Protein AF-W9NF35-F1 (afdb_monomer_lite)

pLDDT: mean 77.67, std 10.64, range [45.0, 92.44]

InterPro domains:
  IPR010255 Haem peroxidase superfamily [SSF48113] (1-172)
  IPR019791 Haem peroxidase, animal-type [PF03098] (11-73)
  IPR037120 Haem peroxidase domain superfamily, animal type [G3DSA:1.10.640.10] (1-77)
  IPR037120 Haem peroxidase domain superfamily, animal type [G3DSA:1.10.640.10] (78-176)
  IPR050783 Oxylipin biosynthesis and metabolism [PTHR11903] (1-63)

Organism: NCBI:txid1080344

Foldseek 3Di:
DLVVLLVQQLVQQADQPPPCVPDVDGDRQDGLHQNDLQSCVQQNRDPVSNVVSDPLPCPVLVVVCPVVPQDQDPVDDPVVSSVVSSVVSVVCCSVPVPRVVSVQCCQAPSVCVVVVVVPVPPDPDTRDPPDDCCVPDPPDPPDPPPGDDDHPVNSVVSPPPVPDDPVVVVVVVVVD

Radius of gyration: 20.7 Å; chains: 1; bounding box: 51×36×57 Å

Structure (mmCIF, N/CA/C/O backbone):
data_AF-W9NF35-F1
#
_entry.id   AF-W9NF35-F1
#
loop_
_atom_site.group_PDB
_atom_site.id
_atom_site.type_symbol
_atom_site.label_atom_id
_atom_site.label_alt_id
_atom_site.label_comp_id
_atom_site.label_asym_id
_atom_site.label_entity_id
_atom_site.label_seq_id
_atom_site.pdbx_PDB_ins_code
_atom_site.Cartn_x
_atom_site.Cartn_y
_atom_site.Cartn_z
_atom_site.occupancy
_atom_site.B_iso_or_equiv
_atom_site.auth_seq_id
_atom_site.auth_comp_id
_atom_site.auth_asym_id
_atom_site.auth_atom_id
_atom_site.pdbx_PDB_model_num
ATOM 1 N N . MET A 1 1 ? 3.569 -13.083 -11.231 1.00 77.50 1 MET A N 1
ATOM 2 C CA . MET A 1 1 ? 3.277 -12.674 -9.837 1.00 77.50 1 MET A CA 1
ATOM 3 C C . MET A 1 1 ? 3.882 -11.323 -9.486 1.00 77.50 1 MET A C 1
ATOM 5 O O . MET A 1 1 ? 3.116 -10.464 -9.079 1.00 77.50 1 MET A O 1
ATOM 9 N N . LEU A 1 2 ? 5.184 -11.089 -9.712 1.00 83.69 2 LEU A N 1
ATOM 10 C CA . LEU A 1 2 ? 5.845 -9.801 -9.423 1.00 83.69 2 LEU A CA 1
ATOM 11 C C . LEU A 1 2 ? 5.090 -8.573 -9.969 1.00 83.69 2 LEU A C 1
ATOM 13 O O . LEU A 1 2 ? 4.819 -7.638 -9.225 1.00 83.69 2 LEU A O 1
ATOM 17 N N . PHE A 1 3 ? 4.707 -8.595 -11.248 1.00 83.44 3 PHE A N 1
ATOM 18 C CA . PHE A 1 3 ? 4.052 -7.450 -11.889 1.00 83.44 3 PHE A CA 1
ATOM 19 C C . PHE A 1 3 ? 2.619 -7.200 -11.401 1.00 83.44 3 PHE A C 1
ATOM 21 O O . PHE A 1 3 ? 2.238 -6.049 -11.251 1.00 83.44 3 PHE A O 1
ATOM 28 N N . TYR A 1 4 ? 1.846 -8.238 -11.063 1.00 84.88 4 TYR A N 1
ATOM 29 C CA . TYR A 1 4 ? 0.511 -8.036 -10.477 1.00 84.88 4 TYR A CA 1
ATOM 30 C C . TYR A 1 4 ? 0.591 -7.440 -9.069 1.00 84.88 4 TYR A C 1
ATOM 32 O O . TYR A 1 4 ? -0.227 -6.605 -8.698 1.00 84.88 4 TYR A O 1
ATOM 40 N N . LEU A 1 5 ? 1.602 -7.834 -8.289 1.00 85.81 5 LEU A N 1
ATOM 41 C CA . LEU A 1 5 ? 1.870 -7.208 -6.999 1.00 85.81 5 LEU A CA 1
ATOM 42 C C . LEU A 1 5 ? 2.260 -5.733 -7.175 1.00 85.81 5 LEU A C 1
ATOM 44 O O . LEU A 1 5 ? 1.749 -4.887 -6.447 1.00 85.81 5 LEU A O 1
ATOM 48 N N . ALA A 1 6 ? 3.099 -5.416 -8.169 1.00 85.75 6 ALA A N 1
ATOM 49 C CA . ALA A 1 6 ? 3.431 -4.036 -8.523 1.00 85.75 6 ALA A CA 1
ATOM 50 C C . ALA A 1 6 ? 2.168 -3.211 -8.799 1.00 85.75 6 ALA A C 1
ATOM 52 O O . ALA A 1 6 ? 2.028 -2.102 -8.289 1.00 85.75 6 ALA A O 1
ATOM 53 N N . THR A 1 7 ? 1.215 -3.780 -9.540 1.00 85.94 7 THR A N 1
ATOM 54 C CA . THR A 1 7 ? -0.082 -3.154 -9.802 1.00 85.94 7 THR A CA 1
ATOM 55 C C . THR A 1 7 ? -0.847 -2.862 -8.511 1.00 85.94 7 THR A C 1
ATOM 57 O O . THR A 1 7 ? -1.356 -1.757 -8.365 1.00 85.94 7 THR A O 1
ATOM 60 N N . ILE A 1 8 ? -0.906 -3.790 -7.551 1.00 86.31 8 ILE A N 1
ATOM 61 C CA . ILE A 1 8 ? -1.578 -3.553 -6.257 1.00 86.31 8 ILE A CA 1
ATOM 62 C C . ILE A 1 8 ? -0.909 -2.402 -5.491 1.00 86.31 8 ILE A C 1
ATOM 64 O O . ILE A 1 8 ? -1.603 -1.530 -4.976 1.00 86.31 8 ILE A O 1
ATOM 68 N N . ILE A 1 9 ? 0.426 -2.367 -5.456 1.00 87.06 9 ILE A N 1
ATOM 69 C CA . ILE A 1 9 ? 1.199 -1.307 -4.786 1.00 87.06 9 ILE A CA 1
ATOM 70 C C . ILE A 1 9 ? 0.917 0.061 -5.416 1.00 87.06 9 ILE A C 1
ATOM 72 O O . ILE A 1 9 ? 0.695 1.042 -4.712 1.00 87.06 9 ILE A O 1
ATOM 76 N N . ILE A 1 10 ? 0.909 0.125 -6.748 1.00 87.81 10 ILE A N 1
ATOM 77 C CA . ILE A 1 10 ? 0.651 1.359 -7.496 1.00 87.81 10 ILE A CA 1
ATOM 78 C C . ILE A 1 10 ? -0.757 1.877 -7.194 1.00 87.81 10 ILE A C 1
ATOM 80 O O . ILE A 1 10 ? -0.911 3.066 -6.951 1.00 87.81 10 ILE A O 1
ATOM 84 N N . HIS A 1 11 ? -1.770 1.012 -7.135 1.00 85.62 11 HIS A N 1
ATOM 85 C CA . HIS A 1 11 ? -3.136 1.436 -6.804 1.00 85.62 11 HIS A CA 1
ATOM 86 C C . HIS A 1 11 ? -3.314 1.874 -5.341 1.00 85.62 11 HIS A C 1
ATOM 88 O O . HIS A 1 11 ? -4.297 2.542 -5.030 1.00 85.62 11 HIS A O 1
ATOM 94 N N . ASP A 1 12 ? -2.384 1.523 -4.450 1.00 86.00 12 ASP A N 1
ATOM 95 C CA . ASP A 1 12 ? -2.353 2.044 -3.079 1.00 86.00 12 ASP A CA 1
ATOM 96 C C . ASP A 1 12 ? -1.804 3.483 -3.055 1.00 86.00 12 ASP A C 1
ATOM 98 O O . ASP A 1 12 ? -2.380 4.379 -2.440 1.00 86.00 12 ASP A O 1
ATOM 102 N N . PHE A 1 13 ? -0.722 3.737 -3.803 1.00 85.06 13 PHE A N 1
ATOM 103 C CA . PHE A 1 13 ? -0.035 5.034 -3.820 1.00 85.06 13 PHE A CA 1
ATOM 104 C C . PHE A 1 13 ? -0.608 6.065 -4.788 1.00 85.06 13 PHE A C 1
ATOM 106 O O . PHE A 1 13 ? -0.482 7.267 -4.544 1.00 85.06 13 PHE A O 1
ATOM 113 N N . PHE A 1 14 ? -1.193 5.621 -5.896 1.00 85.62 14 PHE A N 1
ATOM 114 C CA . PHE A 1 14 ? -1.578 6.484 -7.000 1.00 85.62 14 PHE A CA 1
ATOM 115 C C . PHE A 1 14 ? -3.053 6.322 -7.325 1.00 85.62 14 PHE A C 1
ATOM 117 O O . PHE A 1 14 ? -3.511 5.282 -7.795 1.00 85.62 14 PHE A O 1
ATOM 124 N N . ARG A 1 15 ? -3.781 7.420 -7.153 1.00 82.00 15 ARG A N 1
ATOM 125 C CA . ARG A 1 15 ? -5.126 7.586 -7.681 1.00 82.00 15 ARG A CA 1
ATOM 126 C C . ARG A 1 15 ? -5.282 9.045 -8.060 1.00 82.00 15 ARG A C 1
ATOM 128 O O . ARG A 1 15 ? -5.518 9.887 -7.200 1.00 82.00 15 ARG A O 1
ATOM 135 N N . THR A 1 16 ? -5.065 9.351 -9.332 1.00 81.06 16 THR A N 1
ATOM 136 C CA . THR A 1 16 ? -5.292 10.704 -9.842 1.00 81.06 16 THR A CA 1
ATOM 137 C C . THR A 1 16 ? -6.773 11.023 -9.710 1.00 81.06 16 THR A C 1
ATOM 139 O O . THR A 1 16 ? -7.598 10.181 -10.060 1.00 81.06 16 THR A O 1
ATOM 142 N N . SER A 1 17 ? -7.106 12.206 -9.189 1.00 72.25 17 SER A N 1
ATOM 143 C CA . SER A 1 17 ? -8.502 12.620 -9.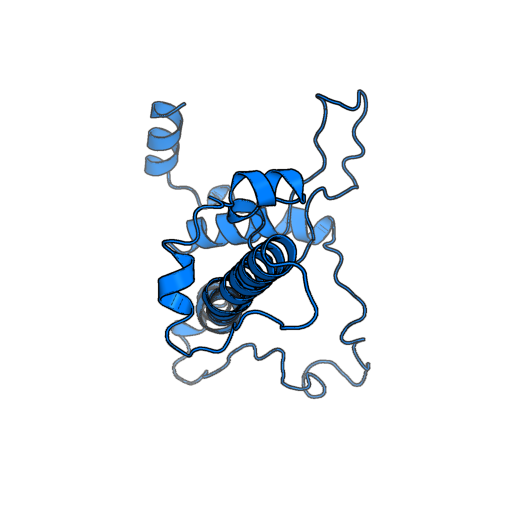123 1.00 72.25 17 SER A CA 1
ATOM 144 C C . SER A 1 17 ? -9.047 12.764 -10.547 1.00 72.25 17 SER A C 1
ATOM 146 O O . SER A 1 17 ? -8.591 13.587 -11.337 1.00 72.25 17 SER A O 1
ATOM 148 N N . ASP A 1 18 ? -9.961 11.873 -10.909 1.00 67.06 18 ASP A N 1
ATOM 149 C CA . ASP A 1 18 ? -10.606 11.800 -12.218 1.00 67.06 18 ASP A CA 1
ATOM 150 C C . ASP A 1 18 ? -12.127 11.864 -12.066 1.00 67.06 18 ASP A C 1
ATOM 152 O O . ASP A 1 18 ? -12.869 11.329 -12.895 1.00 67.06 18 ASP A O 1
ATOM 156 N N . ASP A 1 19 ? -12.589 12.544 -11.005 1.00 62.94 19 ASP A N 1
ATOM 157 C CA . ASP A 1 19 ? -13.997 12.682 -10.643 1.00 62.94 19 ASP A CA 1
ATOM 158 C C . ASP A 1 19 ? -14.750 13.632 -11.587 1.00 62.94 19 ASP A C 1
ATOM 160 O O . ASP A 1 19 ? -15.372 14.617 -11.204 1.00 62.94 19 ASP A O 1
ATOM 164 N N . THR A 1 20 ? -14.712 13.282 -12.865 1.00 56.2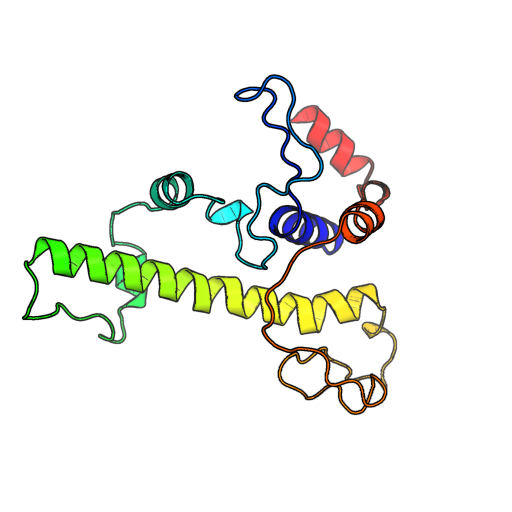8 20 THR A N 1
ATOM 165 C CA . THR A 1 20 ? -15.510 13.815 -13.966 1.00 56.28 20 THR A CA 1
ATOM 166 C C . THR A 1 20 ? -17.011 13.615 -13.737 1.00 56.28 20 THR A C 1
ATOM 168 O O . THR A 1 20 ? -17.822 14.186 -14.465 1.00 56.28 20 THR A O 1
ATOM 171 N N . LYS A 1 21 ? -17.395 12.810 -12.732 1.00 58.28 21 LYS A N 1
ATOM 172 C CA . LYS A 1 21 ? -18.782 12.560 -12.334 1.00 58.28 21 LYS A CA 1
ATOM 173 C C . LYS A 1 21 ? -19.301 13.587 -11.325 1.00 58.28 21 LYS A C 1
ATOM 175 O O . LYS A 1 21 ? -20.490 13.890 -11.382 1.00 58.28 21 LYS A O 1
ATOM 180 N N . THR A 1 22 ? -18.466 14.132 -10.433 1.00 60.03 22 THR A N 1
ATOM 181 C CA . THR A 1 22 ? -18.889 15.162 -9.459 1.00 60.03 22 THR A CA 1
ATOM 182 C C . THR A 1 22 ? -18.343 16.563 -9.748 1.00 60.03 22 THR A C 1
ATOM 184 O O . THR A 1 22 ? -18.988 17.544 -9.375 1.00 60.03 22 THR A O 1
ATOM 187 N N . VAL A 1 23 ? -17.216 16.692 -10.460 1.00 62.44 23 VAL A N 1
ATOM 188 C CA . VAL A 1 23 ? -16.576 17.977 -10.781 1.00 62.44 23 VAL A CA 1
ATOM 189 C C . VAL A 1 23 ? -16.337 18.084 -12.289 1.00 62.44 23 VAL A C 1
ATOM 191 O O . VAL A 1 23 ? -15.651 17.265 -12.889 1.00 62.44 23 VAL A O 1
ATOM 194 N N . ALA A 1 24 ? -16.891 19.127 -12.921 1.00 60.59 24 ALA A N 1
ATOM 195 C CA . ALA A 1 24 ? -16.825 19.330 -14.376 1.00 60.59 24 ALA A CA 1
ATOM 196 C C . ALA A 1 24 ? -15.404 19.599 -14.919 1.00 60.59 24 ALA A C 1
ATOM 198 O O . ALA A 1 24 ? -15.169 19.453 -16.116 1.00 60.59 24 ALA A O 1
ATOM 199 N N . ASN A 1 25 ? -14.465 19.992 -14.054 1.00 65.88 25 ASN A N 1
ATOM 200 C CA . ASN A 1 25 ? -13.049 20.157 -14.376 1.00 65.88 25 ASN A CA 1
ATOM 201 C C . ASN A 1 25 ? -12.206 19.648 -13.191 1.00 65.88 25 ASN A C 1
ATOM 203 O O . ASN A 1 25 ? -11.918 20.432 -12.285 1.00 65.88 25 ASN A O 1
ATOM 207 N N . PRO A 1 26 ? -11.913 18.339 -13.118 1.00 68.25 26 PRO A N 1
ATOM 208 C CA . PRO A 1 26 ? -11.157 17.776 -12.007 1.00 68.25 26 PRO A CA 1
ATOM 209 C C . PRO A 1 26 ? -9.684 18.199 -12.080 1.00 68.25 26 PRO A C 1
ATOM 211 O O . PRO A 1 26 ? -9.055 18.162 -13.140 1.00 68.25 26 PRO A O 1
ATOM 214 N N . ASP A 1 27 ? -9.119 18.580 -10.936 1.00 72.56 27 ASP A N 1
ATOM 215 C CA . ASP A 1 27 ? -7.707 18.935 -10.829 1.00 72.56 27 ASP A CA 1
ATOM 216 C C . ASP A 1 27 ? -6.841 17.666 -10.810 1.00 72.56 27 ASP A C 1
ATOM 218 O O . ASP A 1 27 ? -6.622 17.035 -9.774 1.00 72.56 27 ASP A O 1
ATOM 222 N N . PHE A 1 28 ? -6.265 17.313 -11.960 1.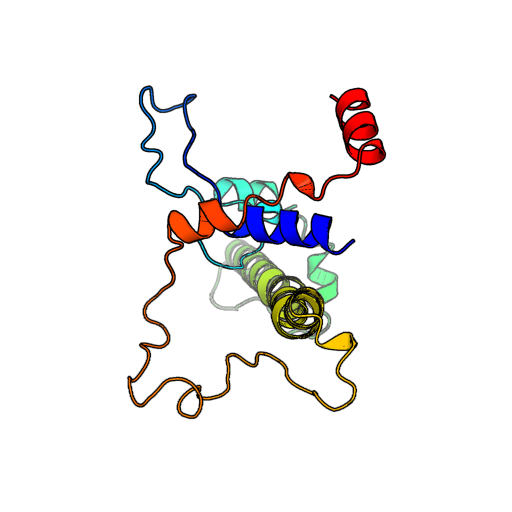00 74.81 28 PHE A N 1
ATOM 223 C CA . PHE A 1 28 ? -5.404 16.128 -12.120 1.00 74.81 28 PHE A CA 1
ATOM 224 C C . PHE A 1 28 ? -4.079 16.179 -11.336 1.00 74.81 28 PHE A C 1
ATOM 226 O O . PHE A 1 28 ? -3.304 15.223 -11.353 1.00 74.81 28 PHE A O 1
ATOM 233 N N . ILE A 1 29 ? -3.803 17.295 -10.660 1.00 74.94 29 ILE A N 1
ATOM 234 C CA . ILE A 1 29 ? -2.646 17.469 -9.773 1.00 74.94 29 ILE A CA 1
ATOM 235 C C . ILE A 1 29 ? -2.932 16.861 -8.389 1.00 74.94 29 ILE A C 1
ATOM 237 O O . ILE A 1 29 ? -2.005 16.512 -7.660 1.00 74.94 29 ILE A O 1
ATOM 241 N N . ILE A 1 30 ? -4.208 16.696 -8.025 1.00 79.50 30 ILE A N 1
ATOM 242 C CA . ILE A 1 30 ? -4.613 16.195 -6.713 1.00 79.50 30 ILE A CA 1
ATOM 243 C C . ILE A 1 30 ? -4.728 14.668 -6.747 1.00 79.50 30 ILE A C 1
ATOM 245 O O . ILE A 1 30 ? -5.340 14.078 -7.642 1.00 79.50 30 ILE A O 1
ATOM 249 N N . SER A 1 31 ? -4.145 14.030 -5.732 1.00 81.81 31 SER A N 1
ATOM 250 C CA . SER A 1 31 ? -4.304 12.600 -5.478 1.00 81.81 31 SER A CA 1
ATOM 251 C C . SER A 1 31 ? -5.532 12.351 -4.602 1.00 81.81 31 SER A C 1
ATOM 253 O O . SER A 1 31 ? -5.707 12.999 -3.571 1.00 81.81 31 SER A O 1
ATOM 255 N N . SER A 1 32 ? -6.372 11.395 -4.993 1.00 79.38 32 SER A N 1
ATOM 256 C CA . SER A 1 32 ? -7.543 10.938 -4.233 1.00 79.38 32 SER A CA 1
ATOM 257 C C . SER A 1 32 ? -7.238 9.756 -3.302 1.00 79.38 32 SER A C 1
ATOM 259 O O . SER A 1 32 ? -8.167 9.172 -2.749 1.00 79.38 32 SER A O 1
ATOM 261 N N . THR A 1 33 ? -5.962 9.382 -3.146 1.00 82.56 33 THR A N 1
ATOM 262 C CA . THR A 1 33 ? -5.507 8.352 -2.195 1.00 82.56 33 THR A CA 1
ATOM 263 C C . THR A 1 33 ? -4.668 8.958 -1.067 1.00 82.56 33 THR A C 1
ATOM 265 O O . THR A 1 33 ? -4.144 10.070 -1.175 1.00 82.56 33 THR A O 1
ATOM 268 N N . SER A 1 34 ? -4.497 8.197 0.012 1.00 82.12 34 SER A N 1
ATOM 269 C CA . SER A 1 34 ? -3.739 8.579 1.206 1.00 82.12 34 SER A CA 1
ATOM 270 C C . SER A 1 34 ? -2.245 8.816 0.941 1.00 82.12 34 SER A C 1
ATOM 272 O O . SER A 1 34 ? -1.572 9.424 1.770 1.00 82.12 34 SER A O 1
ATOM 274 N N . SER A 1 35 ? -1.712 8.357 -0.200 1.00 83.50 35 SER A N 1
ATOM 275 C CA . SER A 1 35 ? -0.272 8.322 -0.511 1.00 83.50 35 SER A CA 1
ATOM 276 C C . SER A 1 35 ? 0.555 7.461 0.458 1.00 83.50 35 SER A C 1
ATOM 278 O O . SER A 1 35 ? 1.782 7.454 0.379 1.00 83.50 35 SER A O 1
ATOM 280 N N . TYR A 1 36 ? -0.074 6.717 1.368 1.00 85.62 36 TYR A N 1
ATOM 281 C CA . TYR A 1 36 ? 0.589 5.785 2.278 1.00 85.62 36 TYR A CA 1
ATOM 282 C C . TYR A 1 36 ? 0.314 4.343 1.858 1.00 85.62 36 TYR A C 1
ATOM 284 O O . TYR A 1 36 ? -0.625 4.067 1.124 1.00 85.62 36 TYR A O 1
ATOM 292 N N . LEU A 1 37 ? 1.136 3.409 2.352 1.00 84.00 37 LEU A N 1
ATOM 293 C CA . LEU A 1 37 ? 0.882 1.984 2.153 1.00 84.00 37 LEU A CA 1
ATOM 294 C C . LEU A 1 37 ? -0.170 1.501 3.159 1.00 84.00 37 LEU A C 1
ATOM 296 O O . LEU A 1 37 ? 0.173 0.992 4.239 1.00 84.00 37 LEU A O 1
ATOM 300 N N . ASP A 1 38 ? -1.435 1.757 2.842 1.00 83.94 38 ASP A N 1
ATOM 301 C CA . ASP A 1 38 ? -2.559 1.610 3.755 1.00 83.94 38 ASP A CA 1
ATOM 302 C C . ASP A 1 38 ? -3.659 0.652 3.267 1.00 83.94 38 ASP A C 1
ATOM 304 O O . ASP A 1 38 ? -4.668 0.475 3.969 1.00 83.94 38 ASP A O 1
ATOM 308 N N . LEU A 1 39 ? -3.398 -0.059 2.161 1.00 84.44 39 LEU A N 1
ATOM 309 C CA . LEU A 1 39 ? -4.297 -1.039 1.548 1.00 84.44 39 LEU A CA 1
ATOM 310 C C . LEU A 1 39 ? -5.647 -0.429 1.146 1.00 84.44 39 LEU A C 1
ATOM 312 O O . LEU A 1 39 ? -6.698 -1.065 1.275 1.00 84.44 39 LEU A O 1
ATOM 316 N N . SER A 1 40 ? -5.608 0.793 0.625 1.00 83.56 40 SER A N 1
ATOM 317 C CA . SER A 1 40 ? -6.744 1.528 0.075 1.00 83.56 40 SER A CA 1
ATOM 318 C C . SER A 1 40 ? -7.560 0.731 -0.960 1.00 83.56 40 SER A C 1
ATOM 320 O O . SER A 1 40 ? -8.788 0.797 -0.895 1.00 83.56 40 SER A O 1
ATOM 322 N N . PRO A 1 41 ? -6.976 -0.104 -1.851 1.00 84.12 41 PRO A N 1
ATOM 323 C CA . PRO A 1 41 ? -7.766 -0.938 -2.767 1.00 84.12 41 PRO A CA 1
ATOM 324 C C . PRO A 1 41 ? -8.660 -1.976 -2.073 1.00 84.12 41 PRO A C 1
ATOM 326 O O . PRO A 1 41 ? -9.657 -2.407 -2.644 1.00 84.12 41 PRO A O 1
ATOM 329 N N . LEU A 1 42 ? -8.303 -2.396 -0.855 1.00 85.06 42 LEU A N 1
ATOM 330 C CA . LEU A 1 42 ? -9.054 -3.387 -0.082 1.00 85.06 42 LEU A CA 1
ATOM 331 C C . LEU A 1 42 ? -10.016 -2.733 0.916 1.00 85.06 42 LEU A C 1
ATOM 333 O O . LEU A 1 42 ? -11.100 -3.254 1.159 1.00 85.06 42 LEU A O 1
ATOM 337 N N . TYR A 1 43 ? -9.599 -1.623 1.525 1.00 84.44 43 TYR A N 1
ATOM 338 C CA . TYR A 1 43 ? -10.312 -0.986 2.632 1.00 84.44 43 TYR A CA 1
ATOM 339 C C . TYR A 1 43 ? -11.040 0.304 2.270 1.00 84.44 43 TYR A C 1
ATOM 341 O O . TYR A 1 43 ? -11.790 0.809 3.100 1.00 84.44 43 TYR A O 1
ATOM 349 N N . GLY A 1 44 ? -10.836 0.824 1.064 1.00 84.75 44 GLY A N 1
ATOM 350 C CA . GLY A 1 44 ? -11.362 2.114 0.646 1.00 84.75 44 GLY A CA 1
ATOM 351 C C . GLY A 1 44 ? -10.486 3.292 1.066 1.00 84.75 44 GLY A C 1
ATOM 352 O O . GLY A 1 44 ? -9.621 3.185 1.935 1.00 84.75 44 GLY A O 1
ATOM 353 N N . ASN A 1 45 ? -10.739 4.435 0.428 1.00 83.44 45 ASN A N 1
ATOM 354 C CA . ASN A 1 45 ? -10.001 5.688 0.631 1.00 83.44 45 ASN A CA 1
ATOM 355 C C . ASN A 1 45 ? -10.731 6.658 1.577 1.00 83.44 45 ASN A C 1
ATOM 357 O O . ASN A 1 45 ? -10.179 7.679 1.983 1.00 83.44 45 ASN A O 1
ATOM 361 N N . ASN A 1 46 ? -11.989 6.370 1.914 1.00 83.88 46 ASN A N 1
ATOM 362 C CA . ASN A 1 46 ? -12.830 7.201 2.770 1.00 83.88 46 ASN A CA 1
ATOM 363 C C . ASN A 1 46 ? -13.560 6.346 3.819 1.00 83.88 46 ASN A C 1
ATOM 365 O O . ASN A 1 46 ? -13.623 5.119 3.731 1.00 83.88 46 ASN A O 1
ATOM 369 N N . VAL A 1 47 ? -14.093 7.008 4.849 1.00 83.50 47 VAL A N 1
ATOM 370 C CA . VAL A 1 47 ? -14.758 6.332 5.976 1.00 83.50 47 VAL A CA 1
ATOM 371 C C . VAL A 1 47 ? -15.967 5.531 5.495 1.00 83.50 47 VAL A C 1
ATOM 373 O O . VAL A 1 47 ? -16.206 4.437 5.989 1.00 83.50 47 VAL A O 1
ATOM 376 N N . GLN A 1 48 ? -16.689 6.046 4.502 1.00 84.38 48 GLN A N 1
ATOM 377 C CA . GLN A 1 48 ? -17.890 5.435 3.946 1.00 84.38 48 GLN A CA 1
ATOM 378 C C . GLN A 1 48 ? -17.578 4.111 3.230 1.00 84.38 48 GLN A C 1
ATOM 380 O O . GLN A 1 48 ? -18.238 3.107 3.483 1.00 84.38 48 GLN A O 1
ATOM 385 N N . GLU A 1 49 ? -16.548 4.080 2.382 1.00 83.25 49 GLU A N 1
ATOM 386 C CA . GLU A 1 49 ? -16.051 2.862 1.730 1.00 83.25 49 GLU A CA 1
ATOM 387 C C . GLU A 1 49 ? -15.535 1.865 2.773 1.00 83.25 49 GLU A C 1
ATOM 389 O O . GLU A 1 49 ? -15.855 0.679 2.711 1.00 83.25 49 GLU A O 1
ATOM 394 N N . GLN A 1 50 ? -14.808 2.345 3.785 1.00 82.81 50 GLN A N 1
ATOM 395 C CA . GLN A 1 50 ? -14.297 1.494 4.858 1.00 82.81 50 GLN A CA 1
ATOM 396 C C . GLN A 1 50 ? -15.424 0.870 5.692 1.00 82.81 50 GLN A C 1
ATOM 398 O O . GLN A 1 50 ? -15.323 -0.283 6.111 1.00 82.81 50 GLN A O 1
ATOM 403 N N . GLU A 1 51 ? -16.506 1.607 5.936 1.00 81.44 51 GLU A N 1
ATOM 404 C CA . GLU A 1 51 ? -17.710 1.098 6.593 1.00 81.44 51 GLU A CA 1
ATOM 405 C C . GLU A 1 51 ? -18.481 0.115 5.708 1.00 81.44 51 GLU A C 1
ATOM 407 O O . GLU A 1 51 ? -18.990 -0.875 6.225 1.00 81.44 51 GLU A O 1
ATOM 412 N N . ALA A 1 52 ? -18.499 0.313 4.387 1.00 80.25 52 ALA A N 1
ATOM 413 C CA . ALA A 1 52 ? -19.122 -0.625 3.452 1.00 80.25 52 ALA A CA 1
ATOM 414 C C . ALA A 1 52 ? -18.400 -1.985 3.407 1.00 80.25 52 ALA A C 1
ATOM 416 O O . ALA A 1 52 ? -19.046 -3.023 3.278 1.00 80.25 52 ALA A O 1
ATOM 417 N N . VAL A 1 53 ? -17.070 -1.995 3.557 1.00 76.12 53 VAL A N 1
ATOM 418 C CA . VAL A 1 53 ? -16.269 -3.232 3.646 1.00 76.12 53 VAL A CA 1
ATOM 419 C C . VAL A 1 53 ? -16.436 -3.921 5.009 1.00 76.12 53 VAL A C 1
ATOM 421 O O . VAL A 1 53 ? -16.232 -5.131 5.140 1.00 76.12 53 VAL A O 1
ATOM 424 N N . ARG A 1 54 ? -16.836 -3.181 6.050 1.00 74.25 54 ARG A N 1
ATOM 425 C CA . ARG A 1 54 ? -17.084 -3.742 7.380 1.00 74.25 54 ARG A CA 1
ATOM 426 C C . ARG A 1 54 ? -18.419 -4.475 7.397 1.00 74.25 54 ARG A C 1
ATOM 428 O O . ARG A 1 54 ? -19.474 -3.903 7.652 1.00 74.25 54 ARG A O 1
ATOM 435 N N . ASN A 1 55 ? -18.354 -5.796 7.260 1.00 63.62 55 ASN A N 1
ATOM 436 C CA . ASN A 1 55 ? -19.408 -6.668 7.759 1.00 63.62 55 ASN A CA 1
ATOM 437 C C . ASN A 1 55 ? -19.471 -6.484 9.282 1.00 63.62 55 ASN A C 1
ATOM 439 O O . ASN A 1 55 ? -18.753 -7.166 10.004 1.00 63.62 55 ASN A O 1
ATOM 443 N N . MET A 1 56 ? -20.315 -5.575 9.785 1.00 59.88 56 MET A N 1
ATOM 444 C CA . MET A 1 56 ? -20.531 -5.286 11.220 1.00 59.88 56 MET A CA 1
ATOM 445 C C . MET A 1 56 ? -21.061 -6.488 12.041 1.00 59.88 56 MET A C 1
ATOM 447 O O . MET A 1 56 ? -21.655 -6.334 13.105 1.00 59.88 56 MET A O 1
ATOM 451 N N . LYS A 1 57 ? -20.893 -7.712 11.541 1.00 52.12 57 LYS A N 1
ATOM 452 C CA . LYS A 1 57 ? -21.118 -8.964 12.247 1.00 52.12 57 LYS A CA 1
ATOM 453 C C . LYS A 1 57 ? -19.768 -9.428 12.776 1.00 52.12 57 LYS A C 1
ATOM 455 O O . LYS A 1 57 ? -18.965 -9.972 12.024 1.00 52.12 57 LYS A O 1
ATOM 460 N N . GLY A 1 58 ? -19.551 -9.244 14.075 1.00 48.38 58 GLY A N 1
ATOM 461 C CA . GLY A 1 58 ? -18.314 -9.552 14.802 1.00 48.38 58 GLY A CA 1
ATOM 462 C C . GLY A 1 58 ? -17.820 -11.009 14.776 1.00 48.38 58 GLY A C 1
ATOM 463 O O . GLY A 1 58 ? -16.970 -11.345 15.586 1.00 48.38 58 GLY A O 1
ATOM 464 N N . GLY A 1 59 ? -18.289 -11.868 13.862 1.00 45.00 59 GLY A N 1
ATOM 465 C CA . GLY A 1 59 ? -17.976 -13.301 13.813 1.00 45.00 59 GLY A CA 1
ATOM 466 C C . GLY A 1 59 ? -16.589 -13.666 13.265 1.00 45.00 59 GLY A C 1
ATOM 467 O O . GLY A 1 59 ? -16.014 -14.657 13.705 1.00 45.00 59 GLY A O 1
ATOM 468 N N . GLU A 1 60 ? -15.997 -12.882 12.353 1.00 54.25 60 GLU A N 1
ATOM 469 C CA . GLU A 1 60 ? -14.593 -13.118 11.945 1.00 54.25 60 GLU A CA 1
ATOM 470 C C . GLU A 1 60 ? -13.594 -12.497 12.925 1.00 54.25 60 GLU A C 1
ATOM 472 O O . GLU A 1 60 ? -12.492 -13.008 13.131 1.00 54.25 60 GLU A O 1
ATOM 477 N N . LEU A 1 61 ? -14.011 -11.411 13.570 1.00 50.53 61 LEU A N 1
ATOM 478 C CA . LEU A 1 61 ? -13.189 -10.616 14.462 1.00 50.53 61 LEU A CA 1
ATOM 479 C C . LEU A 1 61 ? -13.133 -11.213 15.886 1.00 50.53 61 LEU A C 1
ATOM 481 O O . LEU A 1 61 ? -12.071 -11.187 16.509 1.00 50.53 61 LEU A O 1
ATOM 485 N N . GLU A 1 62 ? -14.198 -11.861 16.378 1.00 49.41 62 GLU A N 1
ATOM 486 C CA . GLU A 1 62 ? -14.186 -12.580 17.669 1.00 49.41 62 GLU A CA 1
ATOM 487 C C . GLU A 1 62 ? -13.094 -13.655 17.734 1.00 49.41 62 GLU A C 1
ATOM 489 O O . GLU A 1 62 ? -12.438 -13.818 18.764 1.00 49.41 62 GLU A O 1
ATOM 494 N N . ARG A 1 63 ? -12.824 -14.332 16.609 1.00 51.03 63 ARG A N 1
ATOM 495 C CA . ARG A 1 63 ? -11.778 -15.362 16.502 1.00 51.03 63 ARG A CA 1
ATOM 496 C C . ARG A 1 63 ? -10.376 -14.807 16.793 1.00 51.03 63 ARG A C 1
ATOM 498 O O . ARG A 1 63 ? -9.513 -15.541 17.267 1.00 51.03 63 ARG A O 1
ATOM 505 N N . ILE A 1 64 ? -10.154 -13.515 16.531 1.00 54.38 64 ILE A N 1
ATOM 506 C CA . ILE A 1 64 ? -8.895 -12.794 16.787 1.00 54.38 64 ILE A CA 1
ATOM 507 C C . ILE A 1 64 ? -8.815 -12.317 18.250 1.00 54.38 64 ILE A C 1
ATOM 509 O O . ILE A 1 64 ? -7.721 -12.223 18.811 1.00 54.38 64 ILE A O 1
ATOM 513 N N . ASN A 1 65 ? -9.952 -12.096 18.922 1.00 57.78 65 ASN A N 1
ATOM 514 C CA . ASN A 1 65 ? -9.996 -11.752 20.350 1.00 57.78 65 ASN A CA 1
ATOM 515 C C . ASN A 1 65 ? -9.703 -12.948 21.281 1.00 57.78 65 ASN A C 1
ATOM 517 O O . ASN A 1 65 ? -9.856 -12.833 22.494 1.00 57.78 65 ASN A O 1
ATOM 521 N N . GLY A 1 66 ? -9.212 -14.080 20.760 1.00 55.78 66 GLY A N 1
ATOM 522 C CA . GLY A 1 66 ? -8.840 -15.267 21.546 1.00 55.78 66 GLY A CA 1
ATOM 523 C C . GLY A 1 66 ? -7.802 -15.026 22.658 1.00 55.78 66 GLY A C 1
ATOM 524 O O . GLY A 1 66 ? -7.551 -15.919 23.458 1.00 55.78 66 GLY A O 1
ATOM 525 N N . SER A 1 67 ? -7.218 -13.824 22.737 1.00 59.09 67 SER A N 1
ATOM 526 C CA . SER A 1 67 ? -6.312 -13.376 23.805 1.00 59.09 67 SER A CA 1
ATOM 527 C C . SER A 1 67 ? -6.985 -12.562 24.923 1.00 59.09 67 SER A C 1
ATOM 529 O O . SER A 1 67 ? -6.303 -12.154 25.860 1.00 59.09 67 SER A O 1
ATOM 531 N N . GLY A 1 68 ? -8.291 -12.275 24.838 1.00 64.75 68 GLY A N 1
ATOM 532 C CA . GLY A 1 68 ? -9.012 -11.457 25.826 1.00 64.75 68 GLY A CA 1
ATOM 533 C C . GLY A 1 68 ? -8.542 -9.998 25.899 1.00 64.75 68 GLY A C 1
ATOM 534 O O . GLY A 1 68 ? -8.836 -9.299 26.867 1.00 64.75 68 GLY A O 1
ATOM 535 N N . ARG A 1 69 ? -7.791 -9.527 24.892 1.00 70.75 69 ARG A N 1
ATOM 536 C CA . ARG A 1 69 ? -7.202 -8.180 24.857 1.00 70.75 69 ARG A CA 1
ATOM 537 C C . ARG A 1 69 ? -8.258 -7.080 24.721 1.00 70.75 69 ARG A C 1
ATOM 539 O O . ARG A 1 69 ? -8.054 -5.984 25.239 1.00 70.75 69 ARG A O 1
ATOM 546 N N . PHE A 1 70 ? -9.364 -7.357 24.032 1.00 69.94 70 PHE A N 1
ATOM 547 C CA . PHE A 1 70 ? -10.460 -6.408 23.840 1.00 69.94 70 PHE A CA 1
ATOM 548 C C . PHE A 1 70 ? -11.630 -6.800 24.745 1.00 69.94 70 PHE A C 1
ATOM 550 O O . PHE A 1 70 ? -12.459 -7.635 24.386 1.00 69.94 70 PHE A O 1
ATOM 557 N N . GLY A 1 71 ? -11.652 -6.230 25.952 1.00 67.31 71 GLY A N 1
ATOM 558 C CA . GLY A 1 71 ? -12.733 -6.400 26.922 1.00 67.31 71 GLY A CA 1
ATOM 559 C C . GLY A 1 71 ? -13.705 -5.212 26.934 1.00 67.31 71 GLY A C 1
ATOM 560 O O . GLY A 1 71 ? -13.311 -4.093 26.584 1.00 67.31 71 GLY A O 1
ATOM 561 N N . PRO A 1 72 ? -14.966 -5.417 27.358 1.00 69.38 72 PRO A N 1
ATOM 562 C CA . PRO A 1 72 ? -15.926 -4.332 27.520 1.00 69.38 72 PRO A CA 1
ATOM 563 C C . PRO A 1 72 ? -15.430 -3.340 28.575 1.00 69.38 72 PRO A C 1
ATOM 565 O O . PRO A 1 72 ? -15.071 -3.708 29.693 1.00 69.38 72 PRO A O 1
ATOM 568 N N . ASN A 1 73 ? -15.395 -2.059 28.210 1.00 74.44 73 ASN A N 1
ATOM 569 C CA . ASN A 1 73 ? -15.006 -1.000 29.130 1.00 74.44 73 ASN A CA 1
ATOM 570 C C . ASN A 1 73 ? -16.173 -0.709 30.092 1.00 74.44 73 ASN A C 1
ATOM 572 O O . ASN A 1 73 ? -17.224 -0.273 29.621 1.00 74.44 73 ASN A O 1
ATOM 576 N N . PRO A 1 74 ? -15.998 -0.852 31.418 1.00 75.44 74 PRO A N 1
ATOM 577 C CA . PRO A 1 74 ? -17.071 -0.639 32.395 1.00 75.44 74 PRO A CA 1
ATOM 578 C C . PRO A 1 74 ? -17.566 0.816 32.483 1.00 75.44 74 PRO A C 1
ATOM 580 O O . PRO A 1 74 ? -18.528 1.091 33.190 1.00 75.44 74 PRO A O 1
ATOM 583 N N . ARG A 1 75 ? -16.910 1.762 31.795 1.00 78.94 75 ARG A N 1
ATOM 584 C CA . ARG A 1 75 ? -17.281 3.188 31.768 1.00 78.94 75 ARG A CA 1
ATOM 585 C C . ARG A 1 75 ? -18.199 3.589 30.607 1.00 78.94 75 ARG A C 1
ATOM 587 O O . ARG A 1 75 ? -18.596 4.747 30.550 1.00 78.94 75 ARG A O 1
ATOM 594 N N . LEU A 1 76 ? -18.468 2.692 29.660 1.00 81.00 76 LEU A N 1
ATOM 595 C CA . LEU A 1 76 ? -19.259 2.981 28.459 1.00 81.00 76 LEU A CA 1
ATOM 596 C C . LEU A 1 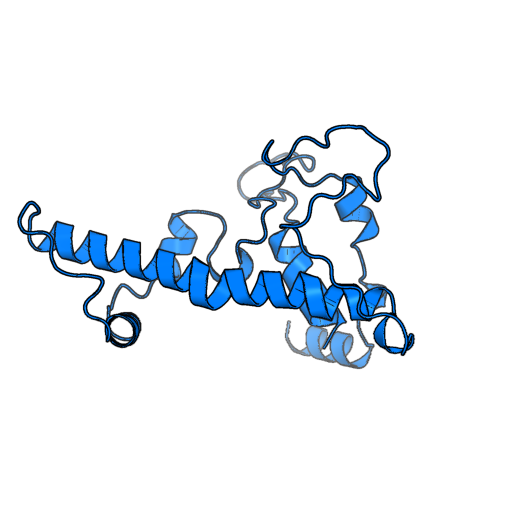76 ? -20.614 2.269 28.518 1.00 81.00 76 LEU A C 1
ATOM 598 O O . LEU A 1 76 ? -20.747 1.231 29.165 1.00 81.00 76 LEU A O 1
ATOM 602 N N . SER A 1 77 ? -21.606 2.816 27.806 1.00 84.50 77 SER A N 1
ATOM 603 C CA . SER A 1 77 ? -22.831 2.076 27.487 1.00 84.50 77 SER A CA 1
ATOM 604 C C . SER A 1 77 ? -22.469 0.766 26.784 1.00 84.50 77 SER A C 1
ATOM 606 O O . SER A 1 77 ? -21.458 0.695 26.081 1.00 84.50 77 SER A O 1
ATOM 608 N N . LYS A 1 78 ? -23.298 -0.269 26.948 1.00 80.81 78 LYS A N 1
ATOM 609 C CA . LYS A 1 78 ? -23.075 -1.580 26.325 1.00 80.81 78 LYS A CA 1
ATOM 610 C C . LYS A 1 78 ? -22.883 -1.458 24.806 1.00 80.81 78 LYS A C 1
ATOM 612 O O . LYS A 1 78 ? -21.938 -2.020 24.264 1.00 80.81 78 LYS A O 1
ATOM 617 N N . GLU A 1 79 ? -23.712 -0.647 24.153 1.00 82.00 79 GLU A N 1
ATOM 618 C CA . GLU A 1 79 ? -23.664 -0.414 22.703 1.00 82.00 79 GLU A CA 1
ATOM 619 C C . GLU A 1 79 ? -22.386 0.324 22.266 1.00 82.00 79 GLU A C 1
ATOM 621 O O . GLU A 1 79 ? -21.759 -0.024 21.263 1.00 82.00 79 GLU A O 1
ATOM 626 N N . ASP A 1 80 ? -21.948 1.321 23.038 1.00 82.69 80 ASP A N 1
ATOM 627 C CA . ASP A 1 80 ? -20.722 2.073 22.743 1.00 82.69 80 ASP A CA 1
ATOM 628 C C . ASP A 1 80 ? -19.462 1.239 22.993 1.00 82.69 80 ASP A C 1
ATOM 630 O O . ASP A 1 80 ? -18.465 1.373 22.278 1.00 82.69 80 ASP A O 1
ATOM 634 N N . ALA A 1 81 ? -19.499 0.361 23.997 1.00 79.12 81 ALA A N 1
ATOM 635 C CA . ALA A 1 81 ? -18.422 -0.575 24.280 1.00 79.12 81 ALA A CA 1
ATOM 636 C C . ALA A 1 81 ? -18.250 -1.578 23.130 1.00 79.12 81 ALA A C 1
ATOM 638 O O . ALA A 1 81 ? -17.126 -1.777 22.672 1.00 79.12 81 ALA A O 1
ATOM 639 N N . GLU A 1 82 ? -19.345 -2.148 22.621 1.00 78.88 82 GLU A N 1
ATOM 640 C CA . GLU A 1 82 ? -19.332 -3.063 21.472 1.00 78.88 82 GLU A CA 1
ATOM 641 C C . GLU A 1 82 ? -18.813 -2.368 20.204 1.00 78.88 82 GLU A C 1
ATOM 643 O O . GLU A 1 82 ? -17.911 -2.882 19.538 1.00 78.88 82 GLU A O 1
ATOM 648 N N . ARG A 1 83 ? -19.280 -1.144 19.919 1.00 80.81 83 ARG A N 1
ATOM 649 C CA . ARG A 1 83 ? -18.798 -0.346 18.778 1.00 80.81 83 ARG A CA 1
ATOM 650 C C . ARG A 1 83 ? -17.306 -0.033 18.874 1.00 80.81 83 ARG A C 1
ATOM 652 O O . ARG A 1 83 ? -16.595 -0.057 17.867 1.00 80.81 83 ARG A O 1
ATOM 659 N N . LYS A 1 84 ? -16.823 0.289 20.077 1.00 82.12 84 LYS A N 1
ATOM 660 C CA . LYS A 1 84 ? -15.402 0.553 20.311 1.00 82.12 84 LYS A CA 1
ATOM 661 C C . LYS A 1 84 ? -14.566 -0.705 20.096 1.00 82.12 84 LYS A C 1
ATOM 663 O O . LYS A 1 84 ? -13.547 -0.621 19.419 1.00 82.12 84 LYS A O 1
ATOM 668 N N . ILE A 1 85 ? -15.005 -1.846 20.628 1.00 79.25 85 ILE A N 1
ATOM 669 C CA . ILE A 1 85 ? -14.325 -3.132 20.437 1.00 79.25 85 ILE A CA 1
ATOM 670 C C . ILE A 1 85 ? -14.217 -3.448 18.948 1.00 79.25 85 ILE A C 1
ATOM 672 O O . ILE A 1 85 ? -13.118 -3.713 18.473 1.00 79.25 85 ILE A O 1
ATOM 676 N N . ASP A 1 86 ? -15.318 -3.349 18.204 1.00 79.81 86 ASP A N 1
ATOM 677 C CA . ASP A 1 86 ? -15.324 -3.612 16.764 1.00 79.81 86 ASP A CA 1
ATOM 678 C C . ASP A 1 86 ? -14.357 -2.684 16.009 1.00 79.81 86 ASP A C 1
ATOM 680 O O . ASP A 1 86 ? -13.543 -3.136 15.202 1.00 79.81 86 ASP A O 1
ATOM 684 N N . LYS A 1 87 ? -14.365 -1.383 16.329 1.00 83.06 87 LYS A N 1
ATOM 685 C CA . LYS A 1 87 ? -13.443 -0.405 15.733 1.00 83.06 87 LYS A CA 1
ATOM 686 C C . LYS A 1 87 ? -11.977 -0.711 16.052 1.00 83.06 87 LYS A C 1
ATOM 688 O O . LYS A 1 87 ? -11.138 -0.684 15.150 1.00 83.06 87 LYS A O 1
ATOM 693 N N . ASP A 1 88 ? -11.658 -0.985 17.312 1.00 83.19 88 ASP A N 1
ATOM 694 C CA . ASP A 1 88 ? -10.289 -1.257 17.759 1.00 83.19 88 ASP A CA 1
ATOM 695 C C . ASP A 1 88 ? -9.761 -2.564 17.150 1.00 83.19 88 ASP A C 1
ATOM 697 O O . ASP A 1 88 ? -8.601 -2.650 16.736 1.00 83.19 88 ASP A O 1
ATOM 701 N N . LEU A 1 89 ? -10.629 -3.562 17.024 1.00 80.38 89 LEU A N 1
ATOM 702 C CA . LEU A 1 89 ? -10.325 -4.868 16.460 1.00 80.38 89 LEU A CA 1
ATOM 703 C C . LEU A 1 89 ? -10.134 -4.812 14.943 1.00 80.38 89 LEU A C 1
ATOM 705 O O . LEU A 1 89 ? -9.157 -5.362 14.428 1.00 80.38 89 LEU A O 1
ATOM 709 N N . PHE A 1 90 ? -10.992 -4.072 14.237 1.00 82.88 90 PHE A N 1
ATOM 710 C CA . PHE A 1 90 ? -10.816 -3.778 12.818 1.00 82.88 90 PHE A CA 1
ATOM 711 C C . PHE A 1 90 ? -9.475 -3.077 12.563 1.00 82.88 90 PHE A C 1
ATOM 713 O O . PHE A 1 90 ? -8.678 -3.532 11.740 1.00 82.88 90 PHE A O 1
ATOM 720 N N . ASN A 1 91 ? -9.182 -2.009 13.311 1.00 83.00 91 ASN A N 1
ATOM 721 C CA . ASN A 1 91 ? -7.942 -1.249 13.150 1.00 83.00 91 ASN A CA 1
ATOM 722 C C . ASN A 1 91 ? -6.704 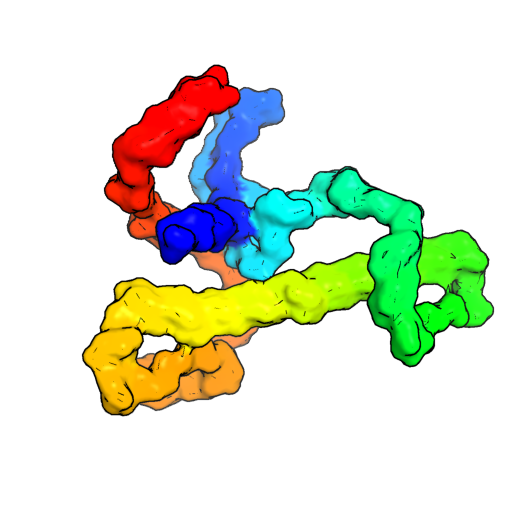-2.098 13.469 1.00 83.00 91 ASN A C 1
ATOM 724 O O . ASN A 1 91 ? -5.711 -2.046 12.741 1.00 83.00 91 ASN A O 1
ATOM 728 N N . THR A 1 92 ? -6.771 -2.921 14.518 1.00 83.88 92 THR A N 1
ATOM 729 C CA . THR A 1 92 ? -5.678 -3.827 14.894 1.00 83.88 92 THR A CA 1
ATOM 730 C C . THR A 1 92 ? -5.431 -4.873 13.814 1.00 83.88 92 THR A C 1
ATOM 732 O O . THR A 1 92 ? -4.283 -5.106 13.442 1.00 83.88 92 THR A O 1
ATOM 735 N N . THR A 1 93 ? -6.492 -5.472 13.274 1.00 82.44 93 THR A N 1
ATOM 736 C CA . THR A 1 93 ? -6.395 -6.468 12.199 1.00 82.44 93 THR A CA 1
ATOM 737 C C . THR A 1 93 ? -5.803 -5.840 10.939 1.00 82.44 93 THR A C 1
ATOM 739 O O . THR A 1 93 ? -4.823 -6.349 10.394 1.00 82.44 93 THR A O 1
ATOM 742 N N . ARG A 1 94 ? -6.314 -4.670 10.535 1.00 84.88 94 ARG A N 1
ATOM 743 C CA . ARG A 1 94 ? -5.799 -3.891 9.401 1.00 84.88 94 ARG A CA 1
ATOM 744 C C . ARG A 1 94 ? -4.301 -3.616 9.550 1.00 84.88 94 ARG A C 1
ATOM 746 O O . ARG A 1 94 ? -3.528 -3.893 8.634 1.00 84.88 94 ARG A O 1
ATOM 753 N N . GLN A 1 95 ? -3.868 -3.138 10.716 1.00 84.25 95 GLN A N 1
ATOM 754 C CA . GLN A 1 95 ? -2.472 -2.769 10.945 1.00 84.25 95 GLN A CA 1
ATOM 755 C C . GLN A 1 95 ? -1.540 -3.982 11.079 1.00 84.25 95 GLN A C 1
ATOM 757 O O . GLN A 1 95 ? -0.462 -4.001 10.481 1.00 84.25 95 GLN A O 1
ATOM 762 N N . TYR A 1 96 ? -1.921 -4.978 11.881 1.00 83.38 96 TYR A N 1
ATOM 763 C CA . TYR A 1 96 ? -1.037 -6.077 12.266 1.00 83.38 96 TYR A CA 1
ATOM 764 C C . TYR A 1 96 ? -1.068 -7.247 11.286 1.00 83.38 96 TYR A C 1
ATOM 766 O O . TYR A 1 96 ? -0.011 -7.788 10.972 1.00 83.38 96 TYR A O 1
ATOM 774 N N . CYS A 1 97 ? -2.250 -7.639 10.807 1.00 81.56 97 CYS A N 1
ATOM 775 C CA . CYS A 1 97 ? -2.403 -8.812 9.949 1.00 81.56 97 CYS A CA 1
ATOM 776 C C . CYS A 1 97 ? -2.168 -8.485 8.475 1.00 81.56 97 CYS A C 1
ATOM 778 O O . CYS A 1 97 ? -1.650 -9.334 7.758 1.00 81.56 97 CYS A O 1
ATOM 780 N N . HIS A 1 98 ? -2.517 -7.279 8.016 1.00 84.44 98 HIS A N 1
ATOM 781 C CA . HIS A 1 98 ? -2.444 -6.952 6.588 1.00 84.44 98 HIS A CA 1
ATOM 782 C C . HIS A 1 98 ? -1.343 -5.942 6.260 1.00 84.44 98 HIS A C 1
ATOM 784 O O . HIS A 1 98 ? -0.411 -6.272 5.532 1.00 84.44 98 HIS A O 1
ATOM 790 N N . MET A 1 99 ? -1.379 -4.736 6.833 1.00 87.06 99 MET A N 1
ATOM 791 C CA . MET A 1 99 ? -0.424 -3.681 6.464 1.00 87.06 99 MET A CA 1
ATOM 792 C C . MET A 1 99 ? 1.021 -4.004 6.847 1.00 87.06 99 MET A C 1
ATOM 794 O O . MET A 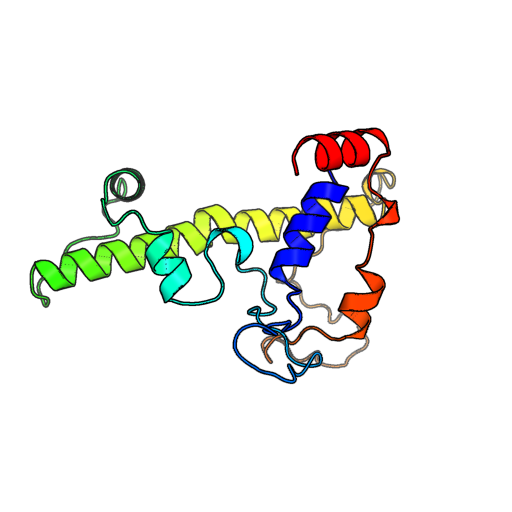1 99 ? 1.942 -3.752 6.072 1.00 87.06 99 MET A O 1
ATOM 798 N N . ARG A 1 100 ? 1.256 -4.507 8.067 1.00 87.56 100 ARG A N 1
ATOM 799 C CA . ARG A 1 100 ? 2.618 -4.772 8.550 1.00 87.56 100 ARG A CA 1
ATOM 800 C C . ARG A 1 100 ? 3.318 -5.873 7.738 1.00 87.56 100 ARG A C 1
ATOM 802 O O . ARG A 1 100 ? 4.446 -5.613 7.317 1.00 87.56 100 ARG A O 1
ATOM 809 N N . PRO A 1 101 ? 2.715 -7.053 7.493 1.00 88.06 101 PRO A N 1
ATOM 810 C CA . PRO A 1 101 ? 3.333 -8.083 6.662 1.00 88.06 101 PRO A CA 1
ATOM 811 C C . PRO A 1 101 ? 3.521 -7.616 5.224 1.00 88.06 101 PRO A C 1
ATOM 813 O O . PRO A 1 101 ? 4.577 -7.855 4.653 1.00 88.06 101 PRO A O 1
ATOM 816 N N . LEU A 1 102 ? 2.553 -6.878 4.675 1.00 87.44 102 LEU A N 1
ATOM 817 C CA . LEU A 1 102 ? 2.656 -6.313 3.335 1.00 87.44 102 LEU A CA 1
ATOM 818 C C . LEU A 1 102 ? 3.850 -5.352 3.209 1.00 87.44 102 LEU A C 1
ATOM 820 O O . LEU A 1 102 ? 4.662 -5.509 2.303 1.00 87.44 102 LEU A O 1
ATOM 824 N N . ARG A 1 103 ? 4.019 -4.408 4.149 1.00 87.19 103 ARG A N 1
ATOM 825 C CA . ARG A 1 103 ? 5.206 -3.532 4.185 1.00 87.19 103 ARG A CA 1
ATOM 826 C C . ARG A 1 103 ? 6.499 -4.331 4.279 1.00 87.19 103 ARG A C 1
ATOM 828 O O . ARG A 1 103 ? 7.439 -4.025 3.559 1.00 87.19 103 ARG A O 1
ATOM 835 N N . GLN A 1 104 ? 6.549 -5.336 5.152 1.00 87.31 104 GLN A N 1
ATOM 836 C CA . GLN A 1 104 ? 7.738 -6.174 5.304 1.00 87.31 104 GLN A CA 1
ATOM 837 C C . GLN A 1 104 ? 8.076 -6.894 3.997 1.00 87.31 104 GLN A C 1
ATOM 839 O O . GLN A 1 104 ? 9.213 -6.819 3.553 1.00 87.31 104 GLN A O 1
ATOM 844 N N . TYR A 1 105 ? 7.087 -7.522 3.365 1.00 88.44 105 TYR A N 1
ATOM 845 C CA . TYR A 1 105 ? 7.241 -8.220 2.094 1.00 88.44 105 TYR A CA 1
ATOM 846 C C . TYR A 1 105 ? 7.694 -7.283 0.966 1.00 88.44 105 TYR A C 1
ATOM 848 O O . TYR A 1 105 ? 8.572 -7.634 0.179 1.00 88.44 105 TYR A O 1
ATOM 856 N N . HIS A 1 106 ? 7.163 -6.059 0.914 1.00 86.38 106 HIS A N 1
ATOM 857 C CA . HIS A 1 106 ? 7.621 -5.062 -0.051 1.00 86.38 106 HIS A CA 1
ATOM 858 C C . HIS A 1 106 ? 9.089 -4.679 0.164 1.00 86.38 106 HIS A C 1
ATOM 860 O O . HIS A 1 106 ? 9.861 -4.610 -0.789 1.00 86.38 106 HIS A O 1
ATOM 866 N N . LEU A 1 107 ? 9.478 -4.438 1.414 1.00 86.12 107 LEU A N 1
ATOM 867 C CA . LEU A 1 107 ? 10.808 -3.951 1.769 1.00 86.12 107 LEU A CA 1
ATOM 868 C C . LEU A 1 107 ? 11.895 -5.027 1.711 1.00 86.12 107 LEU A C 1
ATOM 870 O O . LEU A 1 107 ? 13.031 -4.702 1.363 1.00 86.12 107 LEU A O 1
ATOM 874 N N . SER A 1 108 ? 11.570 -6.278 2.052 1.00 83.69 108 SER A N 1
ATOM 875 C CA . SER A 1 108 ? 12.521 -7.386 1.979 1.00 83.69 108 SER A CA 1
ATOM 876 C C . SER A 1 108 ? 12.508 -8.070 0.627 1.00 83.69 108 SER A C 1
ATOM 878 O O . SER A 1 108 ? 13.565 -8.223 0.040 1.00 83.69 108 SER A O 1
ATOM 880 N N . ASP A 1 109 ? 11.355 -8.455 0.089 1.00 86.81 109 ASP A N 1
ATOM 881 C CA . ASP A 1 109 ? 11.336 -9.428 -1.009 1.00 86.81 109 ASP A CA 1
ATOM 882 C C . ASP A 1 109 ? 11.131 -8.745 -2.363 1.00 86.81 109 ASP A C 1
ATOM 884 O O . ASP A 1 109 ? 11.808 -9.063 -3.346 1.00 86.81 109 ASP A O 1
ATOM 888 N N . TYR A 1 110 ? 10.221 -7.771 -2.429 1.00 88.44 110 TYR A N 1
ATOM 889 C CA . TYR A 1 110 ? 9.889 -7.086 -3.679 1.00 88.44 110 TYR A CA 1
ATOM 890 C C . TYR A 1 110 ? 11.030 -6.188 -4.176 1.00 88.44 110 TYR A C 1
ATOM 892 O O . TYR A 1 110 ? 11.448 -6.311 -5.329 1.00 88.44 110 TYR A O 1
ATOM 900 N N . THR A 1 111 ? 11.588 -5.337 -3.309 1.00 87.56 111 THR A N 1
ATOM 901 C CA . THR A 1 111 ? 12.744 -4.473 -3.630 1.00 87.56 111 THR A CA 1
ATOM 902 C C . THR A 1 111 ? 13.961 -5.292 -4.055 1.00 87.56 111 THR A C 1
ATOM 904 O O . THR A 1 111 ? 14.574 -4.990 -5.079 1.00 87.56 111 THR A O 1
ATOM 907 N N . ARG A 1 112 ? 14.278 -6.375 -3.332 1.00 86.50 112 ARG A N 1
ATOM 908 C CA . ARG A 1 112 ? 15.379 -7.287 -3.682 1.00 86.50 112 ARG A CA 1
ATOM 909 C C . ARG A 1 112 ? 15.177 -7.935 -5.043 1.00 86.50 112 ARG A C 1
ATOM 911 O O . ARG A 1 112 ? 16.136 -8.081 -5.799 1.00 86.50 112 ARG A O 1
ATOM 918 N N . THR A 1 113 ? 13.939 -8.297 -5.368 1.00 87.00 113 THR A N 1
ATOM 919 C CA . THR A 1 113 ? 13.617 -8.917 -6.655 1.00 87.00 113 THR A CA 1
ATOM 920 C C . THR A 1 113 ? 13.743 -7.926 -7.809 1.00 87.00 113 THR A C 1
ATOM 922 O O . THR A 1 113 ? 14.344 -8.269 -8.823 1.00 87.00 113 THR A O 1
ATOM 925 N N . ILE A 1 114 ? 13.250 -6.693 -7.661 1.00 86.44 114 ILE A N 1
ATOM 926 C CA . ILE A 1 114 ? 13.341 -5.669 -8.718 1.00 86.44 114 ILE A CA 1
ATOM 927 C C . ILE A 1 114 ? 14.779 -5.219 -8.961 1.00 86.44 114 ILE A C 1
ATOM 929 O O . ILE A 1 114 ? 15.179 -5.039 -10.107 1.00 86.44 114 ILE A O 1
ATOM 933 N N . LEU A 1 115 ? 15.570 -5.079 -7.897 1.00 86.06 115 LEU A N 1
ATOM 934 C CA . LEU A 1 115 ? 16.992 -4.746 -7.998 1.00 86.06 115 LEU A CA 1
ATOM 935 C C . LEU A 1 115 ? 17.858 -5.946 -8.409 1.00 86.06 115 LEU A C 1
ATOM 937 O O . LEU A 1 115 ? 19.079 -5.832 -8.470 1.00 86.06 115 LEU A O 1
ATOM 941 N N . ASN A 1 116 ? 17.239 -7.098 -8.682 1.00 85.62 116 ASN A N 1
ATOM 942 C CA . ASN A 1 116 ? 17.906 -8.327 -9.089 1.00 85.62 116 ASN A CA 1
ATOM 943 C C . ASN A 1 116 ? 18.963 -8.837 -8.083 1.00 85.62 116 ASN A C 1
ATOM 945 O O . ASN A 1 116 ? 19.859 -9.601 -8.440 1.00 85.62 116 ASN A O 1
ATOM 949 N N . LEU A 1 117 ? 18.837 -8.465 -6.804 1.00 83.69 117 LEU A N 1
ATOM 950 C CA . LEU A 1 117 ? 19.771 -8.837 -5.732 1.00 83.69 117 LEU A CA 1
ATOM 951 C C . LEU A 1 117 ? 19.688 -10.321 -5.360 1.00 83.69 117 LEU A C 1
ATOM 953 O O . LEU A 1 117 ? 20.565 -10.840 -4.679 1.00 83.69 117 LEU A O 1
ATOM 957 N N . ASN A 1 118 ? 18.669 -11.032 -5.844 1.00 77.12 118 ASN A N 1
ATOM 958 C CA . ASN A 1 118 ? 18.555 -12.482 -5.686 1.00 77.12 118 ASN A CA 1
ATOM 959 C C . ASN A 1 118 ? 19.662 -13.256 -6.427 1.00 77.12 118 ASN A C 1
ATOM 961 O O . ASN A 1 118 ? 19.916 -14.408 -6.091 1.00 77.12 118 ASN A O 1
ATOM 965 N N . TYR A 1 119 ? 20.327 -12.635 -7.408 1.00 76.94 119 TYR A N 1
ATOM 966 C CA . TYR A 1 119 ? 21.458 -13.229 -8.130 1.00 76.94 119 TYR A CA 1
ATOM 967 C C . TYR A 1 119 ? 22.822 -12.834 -7.549 1.00 76.94 119 TYR A C 1
ATOM 969 O O . TYR A 1 119 ? 23.841 -13.303 -8.049 1.00 76.94 119 TYR A O 1
ATOM 977 N N . ALA A 1 120 ? 22.850 -11.994 -6.508 1.00 79.19 120 ALA A N 1
ATOM 978 C CA . ALA A 1 120 ? 24.057 -11.612 -5.782 1.00 79.19 120 ALA A CA 1
ATOM 979 C C . ALA A 1 120 ? 24.164 -12.463 -4.498 1.00 79.19 120 ALA A C 1
ATOM 981 O O . ALA A 1 120 ? 23.553 -12.116 -3.484 1.00 79.19 120 ALA A O 1
ATOM 982 N N . PRO A 1 121 ? 24.878 -13.608 -4.523 1.00 69.31 121 PRO A N 1
ATOM 983 C CA . PRO A 1 121 ? 24.924 -14.550 -3.399 1.00 69.31 121 PRO A CA 1
ATOM 984 C C . PRO A 1 121 ? 25.611 -13.980 -2.147 1.00 69.31 121 PRO A C 1
ATOM 986 O O . PRO A 1 121 ? 25.437 -14.511 -1.055 1.00 69.31 121 PRO A O 1
ATOM 989 N N . ASP A 1 122 ? 26.380 -12.907 -2.300 1.00 81.25 122 ASP A N 1
ATOM 990 C CA . ASP A 1 122 ? 27.096 -12.184 -1.251 1.00 81.25 122 ASP A CA 1
ATOM 991 C C . ASP A 1 122 ? 26.284 -11.031 -0.634 1.00 81.25 122 ASP A C 1
ATOM 993 O O . ASP A 1 122 ? 26.675 -10.489 0.400 1.00 81.25 122 ASP A O 1
ATOM 997 N N . SER A 1 123 ? 25.133 -10.670 -1.215 1.00 77.12 123 SER A N 1
ATOM 998 C CA . SER A 1 123 ? 24.332 -9.529 -0.765 1.00 77.12 123 SER A CA 1
ATOM 999 C C . SER A 1 123 ? 23.111 -9.943 0.062 1.00 77.12 123 SER A C 1
ATOM 1001 O O . SER A 1 123 ? 22.045 -10.306 -0.451 1.00 77.12 123 SER A O 1
ATOM 1003 N N . SER A 1 124 ? 23.214 -9.780 1.382 1.00 77.56 124 SER A N 1
ATOM 1004 C CA . SER A 1 124 ? 22.086 -9.883 2.320 1.00 77.56 124 SER A CA 1
ATOM 1005 C C . SER A 1 124 ? 21.288 -8.578 2.456 1.00 77.56 124 SER A C 1
ATOM 1007 O O . SER A 1 124 ? 20.529 -8.424 3.409 1.00 77.56 124 SER A O 1
ATOM 1009 N N . TRP A 1 125 ? 21.461 -7.623 1.535 1.00 79.75 125 TRP A N 1
ATOM 1010 C CA . TRP A 1 125 ? 20.873 -6.288 1.653 1.00 79.75 125 TRP A CA 1
ATOM 1011 C C . TRP A 1 125 ? 19.338 -6.304 1.700 1.00 79.75 125 TRP A C 1
ATOM 1013 O O . TRP A 1 125 ? 18.671 -6.760 0.772 1.00 79.75 125 TRP A O 1
ATOM 1023 N N . VAL A 1 126 ? 18.765 -5.772 2.771 1.00 80.75 126 VAL A N 1
ATOM 1024 C CA . VAL A 1 126 ? 17.321 -5.585 2.942 1.00 80.75 126 VAL A CA 1
ATOM 1025 C C . VAL A 1 126 ? 17.094 -4.126 3.300 1.00 80.75 126 VAL A C 1
ATOM 1027 O O . VAL A 1 126 ? 17.857 -3.557 4.078 1.00 80.75 126 VAL A O 1
ATOM 1030 N N . LEU A 1 127 ? 16.046 -3.516 2.747 1.00 79.69 127 LEU A N 1
ATOM 1031 C CA . LEU A 1 127 ? 15.680 -2.156 3.116 1.00 79.69 127 LEU A CA 1
ATOM 1032 C C . LEU A 1 127 ? 14.981 -2.170 4.483 1.00 79.69 127 LEU A C 1
ATOM 1034 O O . LEU A 1 127 ? 13.778 -2.420 4.552 1.00 79.69 127 LEU A O 1
ATOM 1038 N N . ASP A 1 128 ? 15.711 -1.908 5.569 1.00 79.31 128 ASP A N 1
ATOM 1039 C CA . ASP A 1 128 ? 15.101 -1.705 6.888 1.00 79.31 128 ASP A CA 1
ATOM 1040 C C . ASP A 1 128 ? 14.869 -0.204 7.153 1.00 79.31 128 ASP A C 1
ATOM 1042 O O . ASP A 1 128 ? 15.821 0.548 7.352 1.00 79.31 128 ASP A O 1
ATOM 1046 N N . PRO A 1 129 ? 13.609 0.270 7.193 1.00 73.56 129 PRO A N 1
ATOM 1047 C CA . PRO A 1 129 ? 13.291 1.670 7.462 1.00 73.56 129 PRO A CA 1
ATOM 1048 C C . PRO A 1 129 ? 13.541 2.082 8.920 1.00 73.56 129 PRO A C 1
ATOM 1050 O O . PRO A 1 129 ? 13.342 3.247 9.259 1.00 73.56 129 PRO A O 1
ATOM 1053 N N . ARG A 1 130 ? 13.891 1.142 9.809 1.00 75.81 130 ARG A N 1
ATOM 1054 C CA . ARG A 1 130 ? 14.250 1.430 11.205 1.00 75.81 130 ARG A CA 1
ATOM 1055 C C . ARG A 1 130 ? 15.727 1.756 11.378 1.00 75.81 130 ARG A C 1
ATOM 1057 O O . ARG A 1 130 ? 16.097 2.279 12.428 1.00 75.81 130 ARG A O 1
ATOM 1064 N N . GLU A 1 131 ? 16.559 1.421 10.399 1.00 75.94 131 GLU A N 1
ATOM 1065 C CA . GLU A 1 131 ? 17.979 1.733 10.448 1.00 75.94 131 GLU A CA 1
ATOM 1066 C C . GLU A 1 131 ? 18.224 3.195 10.064 1.00 75.94 131 GLU A C 1
ATOM 1068 O O . GLU A 1 131 ? 17.533 3.780 9.229 1.00 75.94 131 GLU A O 1
ATOM 1073 N N . SER A 1 132 ? 19.213 3.815 10.709 1.00 67.00 132 SER A N 1
ATOM 1074 C CA . SER A 1 132 ? 19.622 5.174 10.366 1.00 67.00 132 SER A CA 1
ATOM 1075 C C . SER A 1 132 ? 20.394 5.156 9.049 1.00 67.00 132 SER A C 1
ATOM 1077 O O . SER A 1 132 ? 21.495 4.609 8.977 1.00 67.00 132 SER A O 1
ATOM 1079 N N . PHE A 1 133 ? 19.868 5.828 8.024 1.00 67.38 133 PHE A N 1
ATOM 1080 C CA . PHE A 1 133 ? 20.523 5.982 6.716 1.00 67.38 133 PHE A CA 1
ATOM 1081 C C . PHE A 1 133 ? 21.712 6.958 6.720 1.00 67.38 133 PHE A C 1
ATOM 1083 O O . PHE A 1 133 ? 22.232 7.308 5.661 1.00 67.38 133 PHE A O 1
ATOM 1090 N N . SER A 1 134 ? 22.192 7.361 7.900 1.00 62.25 134 SER A N 1
ATOM 1091 C CA . SER A 1 134 ? 23.328 8.274 8.084 1.00 62.25 134 SER A CA 1
ATOM 1092 C C . SER A 1 134 ? 24.642 7.787 7.457 1.00 62.25 134 SER A C 1
ATOM 1094 O O . SER A 1 134 ? 25.585 8.563 7.352 1.00 62.25 134 SER A O 1
ATOM 1096 N N . GLN A 1 135 ? 24.729 6.507 7.080 1.00 60.53 135 GLN A N 1
ATOM 1097 C CA . GLN A 1 135 ? 25.893 5.921 6.404 1.00 60.53 135 GLN A CA 1
ATOM 1098 C C . GLN A 1 135 ? 25.824 6.004 4.868 1.00 60.53 135 GLN A C 1
ATOM 1100 O O . GLN A 1 135 ? 26.849 5.821 4.220 1.00 60.53 135 GLN A O 1
ATOM 1105 N N . VAL A 1 136 ? 24.642 6.245 4.284 1.00 62.47 136 VAL A N 1
ATOM 1106 C CA . VAL A 1 136 ? 24.397 6.142 2.827 1.00 62.47 136 VAL A CA 1
ATOM 1107 C C . VAL A 1 136 ? 24.073 7.497 2.198 1.00 62.47 136 VAL A C 1
ATOM 1109 O O . VAL A 1 136 ? 24.479 7.764 1.071 1.00 62.47 136 VAL A O 1
ATOM 1112 N N . LEU A 1 137 ? 23.353 8.358 2.916 1.00 61.75 137 LEU A N 1
ATOM 1113 C CA . LEU A 1 137 ? 23.054 9.725 2.495 1.00 61.75 137 LEU A CA 1
ATOM 1114 C C . LEU A 1 137 ? 23.952 10.668 3.300 1.00 61.75 137 LEU A C 1
ATOM 1116 O O . LEU A 1 137 ? 23.818 10.756 4.520 1.00 61.75 137 LEU A O 1
ATOM 1120 N N . ASP A 1 138 ? 24.897 11.329 2.628 1.00 56.25 138 ASP A N 1
ATOM 1121 C CA . ASP A 1 138 ? 25.841 12.280 3.227 1.00 56.25 138 ASP A CA 1
ATOM 1122 C C . ASP A 1 138 ? 25.133 13.260 4.168 1.00 56.25 138 ASP A C 1
ATOM 1124 O O . ASP A 1 138 ? 24.385 14.089 3.670 1.00 56.25 138 ASP A O 1
ATOM 1128 N N . LYS A 1 139 ? 25.383 13.171 5.490 1.00 54.00 139 LYS A N 1
ATOM 1129 C CA . LYS A 1 139 ? 25.191 14.169 6.583 1.00 54.00 139 LYS A CA 1
ATOM 1130 C C . LYS A 1 139 ? 24.019 15.173 6.510 1.00 54.00 139 LYS A C 1
ATOM 1132 O O . LYS A 1 139 ? 24.022 16.170 7.229 1.00 54.00 139 LYS A O 1
ATOM 1137 N N . VAL A 1 140 ? 23.013 14.937 5.691 1.00 57.62 140 VAL A N 1
ATOM 1138 C CA . VAL A 1 140 ? 21.764 15.674 5.666 1.00 57.62 140 VAL A CA 1
ATOM 1139 C C . VAL A 1 140 ? 20.836 14.833 6.512 1.00 57.62 140 VAL A C 1
ATOM 1141 O O . VAL A 1 140 ? 20.475 13.725 6.111 1.00 57.62 140 VAL A O 1
ATOM 1144 N N . ASP A 1 141 ? 20.503 15.340 7.699 1.00 59.28 141 ASP A N 1
ATOM 1145 C CA . ASP A 1 141 ? 19.437 14.796 8.533 1.00 59.28 141 ASP A CA 1
ATOM 1146 C C . ASP A 1 141 ? 18.169 14.761 7.683 1.00 59.28 141 ASP A C 1
ATOM 1148 O O . ASP A 1 141 ? 17.452 15.753 7.534 1.00 59.28 141 ASP A O 1
ATOM 1152 N N . SER A 1 142 ? 17.943 13.622 7.032 1.00 63.59 142 SER A N 1
ATOM 1153 C CA . SER A 1 142 ? 16.775 13.433 6.196 1.00 63.59 142 SER A CA 1
ATOM 1154 C C . SER A 1 142 ? 15.578 13.503 7.132 1.00 63.59 142 SER A C 1
ATOM 1156 O O . SER A 1 142 ? 15.549 12.768 8.124 1.00 63.59 142 SER A O 1
ATOM 1158 N N . PRO A 1 143 ? 14.622 14.406 6.881 1.00 67.62 143 PRO A N 1
ATOM 1159 C CA . PRO A 1 143 ? 13.559 14.674 7.826 1.00 67.62 143 PRO A CA 1
ATOM 1160 C C . PRO A 1 143 ? 12.646 13.452 7.950 1.00 67.62 143 PRO A C 1
ATOM 1162 O O . PRO A 1 143 ? 11.729 13.242 7.156 1.00 67.62 143 PRO A O 1
ATOM 1165 N N . VAL A 1 144 ? 12.894 12.628 8.964 1.00 69.81 144 VAL A N 1
ATOM 1166 C CA . VAL A 1 144 ? 12.060 11.472 9.281 1.00 69.81 144 VAL A CA 1
ATOM 1167 C C . VAL A 1 144 ? 10.719 11.946 9.837 1.00 69.81 144 VAL A C 1
ATOM 1169 O O . VAL A 1 144 ? 10.649 12.883 10.627 1.00 69.81 144 VAL A O 1
ATOM 1172 N N . SER A 1 145 ? 9.633 11.284 9.438 1.00 67.50 145 SER A N 1
ATOM 1173 C CA . SER A 1 145 ? 8.282 11.560 9.948 1.00 67.50 145 SER A CA 1
ATOM 1174 C C . SER A 1 145 ? 7.698 12.948 9.610 1.00 67.50 145 SER A C 1
ATOM 1176 O O . SER A 1 145 ? 6.797 13.409 10.309 1.00 67.50 145 SER A O 1
ATOM 1178 N N . THR A 1 146 ? 8.132 13.597 8.522 1.00 76.25 146 THR A N 1
ATOM 1179 C CA . THR A 1 146 ? 7.543 14.871 8.037 1.00 76.25 146 THR A CA 1
ATOM 1180 C C . THR A 1 146 ? 6.264 14.719 7.207 1.00 76.25 146 THR A C 1
ATOM 1182 O O . THR A 1 146 ? 5.696 15.706 6.748 1.00 76.25 146 THR A O 1
ATOM 1185 N N . GLY A 1 147 ? 5.762 13.489 7.085 1.00 78.25 147 GLY A N 1
ATOM 1186 C CA . GLY A 1 147 ? 4.631 13.146 6.229 1.00 78.25 147 GLY A CA 1
ATOM 1187 C C . GLY A 1 147 ? 5.085 12.731 4.832 1.00 78.25 147 GLY A C 1
ATOM 1188 O O . GLY A 1 147 ? 6.185 13.056 4.396 1.00 78.25 147 GLY A O 1
ATOM 1189 N N . ASN A 1 148 ? 4.244 11.956 4.152 1.00 82.75 148 ASN A N 1
ATOM 1190 C CA . ASN A 1 148 ? 4.485 11.514 2.787 1.00 82.75 148 ASN A CA 1
ATOM 1191 C C . ASN A 1 148 ? 3.546 12.236 1.819 1.00 82.75 148 ASN A C 1
ATOM 1193 O O . ASN A 1 148 ? 2.344 12.328 2.070 1.00 82.75 148 ASN A O 1
ATOM 1197 N N . GLN A 1 149 ? 4.096 12.692 0.699 1.00 84.12 149 GLN A N 1
ATOM 1198 C CA . GLN A 1 149 ? 3.342 13.103 -0.478 1.00 84.12 149 GLN A CA 1
ATOM 1199 C C . GLN A 1 149 ? 4.020 12.494 -1.695 1.00 84.12 149 GLN A C 1
ATOM 1201 O O . GLN A 1 149 ? 5.235 12.588 -1.860 1.00 84.12 149 GLN A O 1
ATOM 1206 N N . VAL A 1 150 ? 3.227 11.836 -2.530 1.00 84.94 150 VAL A N 1
ATOM 1207 C CA . VAL A 1 150 ? 3.729 11.169 -3.725 1.00 84.94 150 VAL A CA 1
ATOM 1208 C C . VAL A 1 150 ? 3.801 12.175 -4.872 1.00 84.94 150 VAL A C 1
ATOM 1210 O O . VAL A 1 150 ? 2.823 12.859 -5.166 1.00 84.94 150 VAL A O 1
ATOM 1213 N N . SER A 1 151 ? 4.965 12.269 -5.515 1.00 87.19 151 SER A N 1
ATOM 1214 C CA . SER A 1 151 ? 5.197 13.222 -6.599 1.00 87.19 151 SER A CA 1
ATOM 1215 C C . SER A 1 151 ? 4.620 12.742 -7.940 1.00 87.19 151 SER A C 1
ATOM 1217 O O . SER A 1 151 ? 4.396 11.546 -8.163 1.00 87.19 151 SER A O 1
ATOM 1219 N N . VAL A 1 152 ? 4.398 13.679 -8.865 1.00 84.62 152 VAL A N 1
ATOM 1220 C CA . VAL A 1 152 ? 3.893 13.376 -10.217 1.00 84.62 152 VAL A CA 1
ATOM 1221 C C . VAL A 1 152 ? 4.925 12.583 -11.024 1.00 84.62 152 VAL A C 1
ATOM 1223 O O . VAL A 1 152 ? 4.572 11.674 -11.773 1.00 84.62 152 VAL A O 1
ATOM 1226 N N . GLU A 1 153 ? 6.211 12.871 -10.844 1.00 88.12 153 GLU A N 1
ATOM 1227 C CA . GLU A 1 153 ? 7.312 12.150 -11.484 1.00 88.12 153 GLU A CA 1
ATOM 1228 C C . GLU A 1 153 ? 7.337 10.687 -11.039 1.00 88.12 153 GLU A C 1
ATOM 1230 O O . GLU A 1 153 ? 7.500 9.795 -11.873 1.00 88.12 153 GLU A O 1
ATOM 1235 N N . PHE A 1 154 ? 7.098 10.433 -9.745 1.00 87.44 154 PHE A N 1
ATOM 1236 C CA . PHE A 1 154 ? 6.992 9.078 -9.209 1.00 87.44 154 PHE A CA 1
ATOM 1237 C C . PHE A 1 154 ? 5.833 8.309 -9.862 1.00 87.44 154 PHE A C 1
ATOM 1239 O O . PHE A 1 154 ? 5.985 7.135 -10.189 1.00 87.44 154 PHE A O 1
ATOM 1246 N N . ASN A 1 155 ? 4.706 8.970 -10.147 1.00 85.50 155 ASN A N 1
ATOM 1247 C CA . ASN A 1 155 ? 3.593 8.363 -10.891 1.00 85.50 155 ASN A CA 1
ATOM 1248 C C . ASN A 1 155 ? 4.010 7.992 -12.320 1.00 85.50 155 ASN A C 1
ATOM 1250 O O . ASN A 1 155 ? 3.781 6.866 -12.763 1.00 85.50 155 ASN A O 1
ATOM 1254 N N . LEU A 1 156 ? 4.670 8.908 -13.032 1.00 84.50 156 LEU A N 1
ATOM 1255 C CA . LEU A 1 156 ? 5.061 8.697 -14.427 1.00 84.50 156 LEU A CA 1
ATOM 1256 C C . LEU A 1 156 ? 6.022 7.514 -14.600 1.00 84.50 156 LEU A C 1
ATOM 1258 O O . LEU A 1 156 ? 5.811 6.698 -15.499 1.00 84.50 156 LEU A O 1
ATOM 1262 N N . ILE A 1 157 ? 7.034 7.381 -13.737 1.00 87.75 157 ILE A N 1
ATOM 1263 C CA . ILE A 1 157 ? 8.012 6.282 -13.834 1.00 87.75 157 ILE A CA 1
ATOM 1264 C C . ILE A 1 157 ? 7.412 4.916 -13.468 1.00 87.75 157 ILE A C 1
ATOM 1266 O O . ILE A 1 157 ? 7.902 3.890 -13.933 1.00 87.75 157 ILE A O 1
ATOM 1270 N N . TYR A 1 158 ? 6.336 4.887 -12.676 1.00 86.44 158 TYR A N 1
ATOM 1271 C CA . TYR A 1 158 ? 5.673 3.648 -12.257 1.00 86.44 158 TYR A CA 1
ATOM 1272 C C . TYR A 1 158 ? 4.619 3.136 -13.252 1.00 86.44 158 TYR A C 1
ATOM 1274 O O . TYR A 1 158 ? 3.951 2.136 -12.984 1.00 86.44 158 TYR A O 1
ATOM 1282 N N . ARG A 1 159 ? 4.493 3.737 -14.443 1.00 83.50 159 ARG A N 1
ATOM 1283 C CA . ARG A 1 159 ? 3.581 3.272 -15.508 1.00 83.50 159 ARG A CA 1
ATOM 1284 C C . ARG A 1 159 ? 4.113 2.043 -16.257 1.00 83.50 159 ARG A C 1
ATOM 1286 O O . ARG A 1 159 ? 4.357 2.083 -17.459 1.00 83.50 159 ARG A O 1
ATOM 1293 N N . GLY A 1 160 ? 4.234 0.917 -15.561 1.00 77.00 160 GLY A N 1
ATOM 1294 C CA . GLY A 1 160 ? 4.746 -0.354 -16.088 1.00 77.00 160 GLY A CA 1
ATOM 1295 C C . GLY A 1 160 ? 3.760 -1.183 -16.925 1.00 77.00 160 GLY A C 1
ATOM 1296 O O . GLY A 1 160 ? 3.727 -2.402 -16.772 1.00 77.00 160 GLY A O 1
ATOM 1297 N N . HIS A 1 161 ? 2.949 -0.565 -17.791 1.00 81.56 161 HIS A N 1
ATOM 1298 C CA . HIS A 1 161 ? 1.915 -1.272 -18.573 1.00 81.56 161 HIS A CA 1
ATOM 1299 C C . HIS A 1 161 ? 2.490 -2.280 -19.584 1.00 81.56 161 HIS A C 1
ATOM 1301 O O . HIS A 1 161 ? 1.825 -3.252 -19.925 1.00 81.56 161 HIS A O 1
ATOM 1307 N N . SER A 1 162 ? 3.745 -2.111 -20.012 1.00 82.00 162 SER A N 1
ATOM 1308 C CA . SER A 1 162 ? 4.440 -3.043 -20.916 1.00 82.00 162 SER A CA 1
ATOM 1309 C C . SER A 1 162 ? 4.714 -4.422 -20.308 1.00 82.00 162 SER A C 1
ATOM 1311 O O . SER A 1 162 ? 5.162 -5.322 -21.009 1.00 82.00 162 SER A O 1
ATOM 1313 N N . ASN A 1 163 ? 4.489 -4.590 -19.003 1.00 81.56 163 ASN A N 1
ATOM 1314 C CA . ASN A 1 163 ? 4.777 -5.829 -18.286 1.00 81.56 163 ASN A CA 1
ATOM 1315 C C . ASN A 1 163 ? 3.600 -6.821 -18.298 1.00 81.56 163 ASN A C 1
ATOM 1317 O O . ASN A 1 163 ? 3.695 -7.893 -17.697 1.00 81.56 163 ASN A O 1
ATOM 1321 N N . VAL A 1 164 ? 2.487 -6.464 -18.946 1.00 84.25 164 VAL A N 1
ATOM 1322 C CA . VAL A 1 164 ? 1.311 -7.327 -19.104 1.00 84.25 164 VAL A CA 1
ATOM 1323 C C . VAL A 1 164 ? 1.526 -8.267 -20.292 1.00 84.25 164 VAL A C 1
ATOM 1325 O O . VAL A 1 164 ? 1.926 -7.844 -21.373 1.00 84.25 164 VAL A O 1
ATOM 1328 N N . SER A 1 165 ? 1.280 -9.563 -20.092 1.00 88.19 165 SER A N 1
ATOM 1329 C CA . SER A 1 165 ? 1.388 -10.561 -21.160 1.00 88.19 165 SER A CA 1
ATOM 1330 C C . SER A 1 165 ? 0.206 -10.463 -22.123 1.00 88.19 165 SER A C 1
ATOM 1332 O O . SER A 1 165 ? -0.926 -10.264 -21.689 1.00 88.19 165 SER A O 1
ATOM 1334 N N . ALA A 1 166 ? 0.429 -10.744 -23.411 1.00 88.38 166 ALA A N 1
ATOM 1335 C CA . ALA A 1 166 ? -0.639 -10.817 -24.416 1.00 88.38 166 ALA A CA 1
ATOM 1336 C C . ALA A 1 166 ? -1.754 -11.815 -24.039 1.00 88.38 166 ALA A C 1
ATOM 1338 O O . ALA A 1 166 ? -2.916 -11.640 -24.402 1.00 88.38 166 ALA A O 1
ATOM 1339 N N . LYS A 1 167 ? -1.416 -12.872 -23.284 1.00 88.38 167 LYS A N 1
ATOM 1340 C CA . LYS A 1 167 ? -2.411 -13.820 -22.761 1.00 88.38 167 LYS A CA 1
ATOM 1341 C C . LYS A 1 167 ? -3.338 -13.163 -21.736 1.00 88.38 167 LYS A C 1
ATOM 1343 O O . LYS A 1 167 ? -4.538 -13.422 -21.760 1.00 88.38 167 LYS A O 1
ATOM 1348 N N . ASP A 1 168 ? -2.778 -12.352 -20.847 1.00 86.25 168 ASP A N 1
ATOM 1349 C CA . ASP A 1 168 ? -3.535 -11.686 -19.787 1.00 86.25 168 ASP A CA 1
ATOM 1350 C C . ASP A 1 168 ? -4.361 -10.536 -20.352 1.00 86.25 168 ASP A C 1
ATOM 1352 O O . ASP A 1 168 ? -5.492 -10.329 -19.927 1.00 86.25 168 ASP A O 1
ATOM 1356 N N . GLU A 1 169 ? -3.822 -9.837 -21.353 1.00 86.44 169 GLU A N 1
ATOM 1357 C CA . GLU A 1 169 ? -4.556 -8.830 -22.113 1.00 86.44 169 GLU A CA 1
ATOM 1358 C C . GLU A 1 169 ? -5.798 -9.443 -22.766 1.00 86.44 169 GLU A C 1
ATOM 1360 O O . GLU A 1 169 ? -6.905 -8.950 -22.558 1.00 86.44 169 GLU A O 1
ATOM 1365 N N . LYS A 1 170 ? -5.637 -10.569 -23.476 1.00 90.38 170 LYS A N 1
ATOM 1366 C CA . LYS A 1 170 ? -6.767 -11.283 -24.078 1.00 90.38 170 LYS A CA 1
ATOM 1367 C C . LYS A 1 170 ? -7.786 -11.726 -23.027 1.00 90.38 170 LYS A C 1
ATOM 1369 O O . LYS A 1 170 ? -8.977 -11.514 -23.204 1.00 90.38 170 LYS A O 1
ATOM 1374 N N . TRP A 1 171 ? -7.319 -12.305 -21.922 1.00 89.06 171 TRP A N 1
ATOM 1375 C CA . TRP A 1 171 ? -8.203 -12.716 -20.831 1.00 89.06 171 TRP A CA 1
ATOM 1376 C C . TRP A 1 171 ? -8.987 -11.536 -20.237 1.00 89.06 171 TRP A C 1
ATOM 1378 O O . TRP A 1 171 ? -10.171 -11.679 -19.949 1.00 89.06 171 TRP A O 1
ATOM 1388 N N . SER A 1 172 ? -8.355 -10.369 -20.086 1.00 84.38 172 SER A N 1
ATOM 1389 C CA . SER A 1 172 ? -9.024 -9.161 -19.597 1.00 84.38 172 SER A CA 1
ATOM 1390 C C . SER A 1 172 ? -10.061 -8.631 -20.588 1.00 84.38 172 SER A C 1
ATOM 1392 O O . SER A 1 172 ? -11.112 -8.175 -20.153 1.00 84.38 172 SER A O 1
ATOM 1394 N N . GLN A 1 173 ? -9.776 -8.672 -21.893 1.00 88.81 173 GLN A N 1
ATOM 1395 C CA . GLN A 1 173 ? -10.719 -8.263 -22.943 1.00 88.81 173 GLN A CA 1
ATOM 1396 C C . GLN A 1 173 ? -11.922 -9.205 -23.047 1.00 88.81 173 GLN A C 1
ATOM 1398 O O . GLN A 1 173 ? -13.007 -8.766 -23.391 1.00 88.81 173 GLN A O 1
ATOM 1403 N N . ASP A 1 174 ? -11.748 -10.492 -22.742 1.00 92.44 174 ASP A N 1
ATOM 1404 C CA . ASP A 1 174 ? -12.854 -11.455 -22.743 1.00 92.44 174 ASP A CA 1
ATOM 1405 C C . ASP A 1 174 ? -13.792 -11.275 -21.525 1.00 92.44 174 ASP A C 1
ATOM 1407 O O . ASP A 1 174 ? -14.918 -11.775 -21.530 1.00 92.44 174 ASP A O 1
ATOM 1411 N N . LEU A 1 175 ? -13.329 -10.607 -20.461 1.00 88.12 175 LEU A N 1
ATOM 1412 C CA . LEU A 1 175 ? -14.052 -10.459 -19.193 1.00 88.12 175 LEU A CA 1
ATOM 1413 C C . LEU A 1 175 ? -14.904 -9.177 -19.107 1.00 88.12 175 LEU A C 1
ATOM 1415 O O . LEU A 1 175 ? -15.862 -9.156 -18.329 1.00 88.12 175 LEU A O 1
ATOM 1419 N N . PHE A 1 176 ? -14.565 -8.138 -19.878 1.00 72.00 176 PHE A N 1
ATOM 1420 C CA . PHE A 1 176 ? -15.226 -6.824 -19.903 1.00 72.00 176 PHE A CA 1
ATOM 1421 C C . PHE A 1 176 ? -15.740 -6.483 -21.301 1.00 72.00 176 PHE A C 1
ATOM 1423 O O . PHE A 1 176 ? -16.858 -5.925 -21.383 1.00 72.00 176 PHE A O 1
#

Secondary structure (DSSP, 8-state):
-HHHHHHHHHHHH--B---TTT-SS--TTSBSS-SSSS-HHHH-SSHHHHHHH----TTTTTTGGGGS-SPPPTTS-HHHHHHHHHHHHHHHHIIIIIIHHHHHHIIIIIHHHHTTGGG-TT------TTS-GGGTS-S----TTS-----HHHHHHT--GGGS-HHHHHHHHHH-

Sequence (176 aa):
MLFYLATIIIHDFFRTSDDTKTVANPDFIISSTSSYLDLSPLYGNNVQEQEAVRNMKGGELERINGSGRFGPNPRLSKEDAERKIDKDLFNTTRQYCHMRPLRQYHLSDYTRTILNLNYAPDSSWVLDPRESFSQVLDKVDSPVSTGNQVSVEFNLIYRGHSNVSAKDEKWSQDLF